Protein AF-A0A969FPC2-F1 (afdb_monomer_lite)

Secondary structure (DSSP, 8-state):
----HHHHHHHHHHHHHHHHHHHGGGSPPPTT-TT-SS-TTHHHHHHHHHHHHHHHHHHHS--TT-----HHHHHTS-HHHHHHHHHHHHHHHHHHHHH-HHHHHHHHHHHHHHHHT---

pLDDT: mean 83.84, std 14.2, range [41.03, 96.25]

Foldseek 3Di:
DDDFPLLVVLVVLLVVLVVQLVVLVVPDWDPPCPPPPDDPSPVSNVSSVVSNVVSVCSNPDDDDPGDHPDVVVVVPDPVVLVVVLVVLVVVLVVCCVPVHDPVSVVVSVVVNCVSVVPPD

Radius of gyration: 19.24 Å; chains: 1; bounding box: 3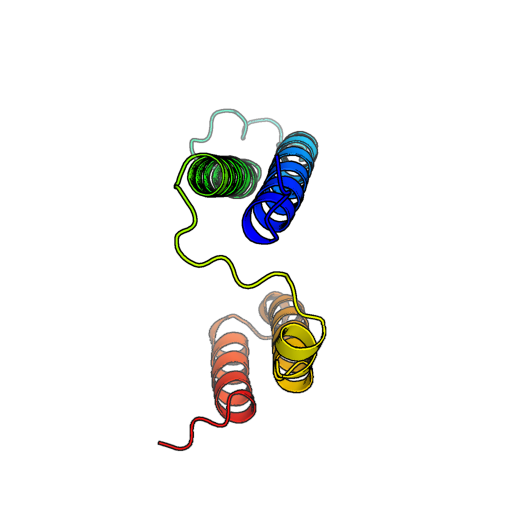6×42×46 Å

Sequence (120 aa):
MTMNSDRVSALIFLAFSIAYGVMAQDINLYFGWEEEAFTARTFPTALAWAGAGVSLLLLVVPSEGSRALSLSAIRRYDWWRFLLLCGLMLVYGLTIQTVGFFLSTSLFLLIGYLILGERR

Structure (mmCIF, N/CA/C/O backbone):
data_AF-A0A969FPC2-F1
#
_entry.id   AF-A0A969FPC2-F1
#
loop_
_atom_site.group_PDB
_atom_site.id
_atom_site.type_symbol
_atom_site.label_atom_id
_atom_site.label_alt_id
_atom_site.label_comp_id
_atom_site.label_asym_id
_atom_site.label_entity_id
_atom_site.label_seq_id
_atom_site.pdbx_PDB_ins_code
_atom_site.Cartn_x
_atom_site.Cartn_y
_atom_site.Cartn_z
_atom_site.occupancy
_atom_site.B_iso_or_equiv
_atom_site.auth_seq_id
_atom_site.auth_comp_id
_atom_site.auth_asym_id
_atom_site.auth_atom_id
_atom_site.pdbx_PDB_model_num
ATOM 1 N N . MET A 1 1 ? 10.118 11.716 -26.723 1.00 41.97 1 MET A N 1
ATOM 2 C CA . MET A 1 1 ? 10.000 11.266 -25.320 1.00 41.97 1 MET A CA 1
ATOM 3 C C . MET A 1 1 ? 9.355 9.890 -25.323 1.00 41.97 1 MET A C 1
ATOM 5 O O . MET A 1 1 ? 8.149 9.797 -25.495 1.00 41.97 1 MET A O 1
ATOM 9 N N . THR A 1 2 ? 10.142 8.817 -25.262 1.00 41.03 2 THR A N 1
ATOM 10 C CA . THR A 1 2 ? 9.598 7.453 -25.244 1.00 41.03 2 THR A CA 1
ATOM 11 C C . THR A 1 2 ? 9.074 7.161 -23.837 1.00 41.03 2 THR A C 1
ATOM 13 O O . THR A 1 2 ? 9.825 7.191 -22.864 1.00 41.03 2 THR A O 1
ATOM 16 N N . MET A 1 3 ? 7.762 6.957 -23.699 1.00 53.62 3 MET A N 1
ATOM 17 C CA . MET A 1 3 ? 7.166 6.521 -22.436 1.00 53.62 3 MET A CA 1
ATOM 18 C C . MET A 1 3 ? 7.708 5.137 -22.095 1.00 53.62 3 MET A C 1
ATOM 20 O O . MET A 1 3 ? 7.348 4.137 -22.710 1.00 53.62 3 MET A O 1
ATOM 24 N N . ASN A 1 4 ? 8.604 5.103 -21.117 1.00 69.50 4 ASN A N 1
ATOM 25 C CA . ASN A 1 4 ? 9.064 3.871 -20.518 1.00 69.50 4 ASN A CA 1
ATOM 26 C C . ASN A 1 4 ? 7.964 3.302 -19.601 1.00 69.50 4 ASN A C 1
ATOM 28 O O . ASN A 1 4 ? 7.258 4.037 -18.914 1.00 69.50 4 ASN A O 1
ATOM 32 N N . SER A 1 5 ? 7.844 1.985 -19.579 1.00 71.81 5 SER A N 1
ATOM 33 C CA . SER A 1 5 ? 6.940 1.209 -18.737 1.00 71.81 5 SER A CA 1
ATOM 34 C C . SER A 1 5 ? 7.049 1.513 -17.248 1.00 71.81 5 SER A C 1
ATOM 36 O O . SER A 1 5 ? 6.022 1.569 -16.578 1.00 71.81 5 SER A O 1
ATOM 38 N N . ASP A 1 6 ? 8.250 1.824 -16.762 1.00 76.31 6 ASP A N 1
ATOM 39 C CA . ASP A 1 6 ? 8.456 2.222 -15.364 1.00 76.31 6 ASP A CA 1
ATOM 40 C C . ASP A 1 6 ? 7.785 3.565 -15.044 1.00 76.31 6 ASP A C 1
ATOM 42 O O . ASP A 1 6 ? 7.273 3.778 -13.951 1.00 76.31 6 ASP A O 1
ATOM 46 N N . ARG A 1 7 ? 7.724 4.479 -16.022 1.00 83.44 7 ARG A N 1
ATOM 47 C CA . 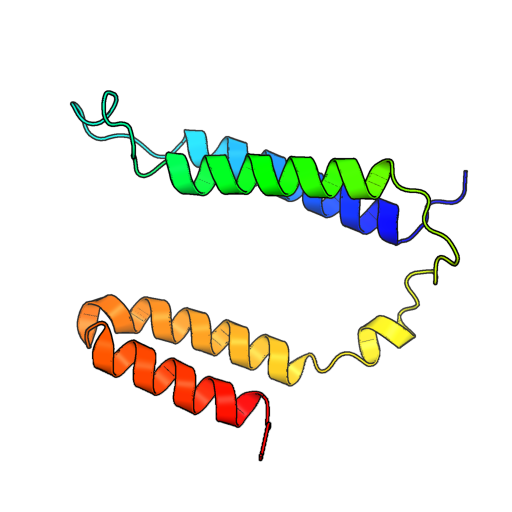ARG A 1 7 ? 7.028 5.762 -15.852 1.00 83.44 7 ARG A CA 1
ATOM 48 C C . ARG A 1 7 ? 5.516 5.571 -15.867 1.00 83.44 7 ARG A C 1
ATOM 50 O O . ARG A 1 7 ? 4.808 6.266 -15.148 1.00 83.44 7 ARG A O 1
ATOM 57 N N . VAL A 1 8 ? 5.020 4.625 -16.667 1.00 86.19 8 VAL A N 1
ATOM 58 C CA . VAL A 1 8 ? 3.590 4.289 -16.715 1.00 86.19 8 VAL A CA 1
ATOM 59 C C . VAL A 1 8 ? 3.141 3.662 -15.397 1.00 86.19 8 VAL A C 1
ATOM 61 O O . VAL A 1 8 ? 2.139 4.099 -14.838 1.00 86.19 8 VAL A O 1
ATOM 64 N N . SER A 1 9 ? 3.887 2.689 -14.863 1.00 84.06 9 SER A N 1
ATOM 65 C CA . SER A 1 9 ? 3.568 2.087 -13.564 1.00 84.06 9 SER A CA 1
ATOM 66 C C . SER A 1 9 ? 3.656 3.111 -12.432 1.00 84.06 9 SER A C 1
ATOM 68 O O . SER A 1 9 ? 2.763 3.145 -11.589 1.00 84.06 9 SER A O 1
ATOM 70 N N . ALA A 1 10 ? 4.652 4.003 -12.456 1.00 90.25 10 ALA A N 1
ATOM 71 C CA . ALA A 1 10 ? 4.761 5.091 -11.492 1.00 90.25 10 ALA A CA 1
ATOM 72 C C . ALA A 1 10 ? 3.569 6.062 -11.557 1.00 90.25 10 ALA A C 1
ATOM 74 O O . ALA A 1 10 ? 3.028 6.415 -10.515 1.00 90.25 10 ALA A O 1
ATOM 75 N N . LEU A 1 11 ? 3.100 6.446 -12.751 1.00 91.81 11 LEU A N 1
ATOM 76 C CA . LEU A 1 11 ? 1.912 7.301 -12.901 1.00 91.81 11 LEU A CA 1
ATOM 77 C C . LEU A 1 11 ? 0.630 6.621 -12.409 1.00 91.81 11 LEU A C 1
ATOM 79 O O . LEU A 1 11 ? -0.173 7.256 -11.730 1.00 91.81 11 LEU A O 1
ATOM 83 N N . ILE A 1 12 ? 0.442 5.336 -12.725 1.00 92.50 12 ILE A N 1
ATOM 84 C CA . ILE A 1 12 ? -0.710 4.562 -12.242 1.00 92.50 12 ILE A CA 1
ATOM 85 C C . ILE A 1 12 ? -0.676 4.474 -10.714 1.00 92.50 12 ILE A C 1
ATOM 87 O O . ILE A 1 12 ? -1.692 4.699 -10.059 1.00 92.50 12 ILE A O 1
ATOM 91 N N . PHE A 1 13 ? 0.493 4.185 -10.142 1.00 93.06 13 PHE A N 1
ATOM 92 C CA . PHE A 1 13 ? 0.660 4.090 -8.697 1.00 93.06 13 PHE A CA 1
ATOM 93 C C . PHE A 1 13 ? 0.465 5.446 -8.006 1.00 93.06 13 PHE A C 1
ATOM 95 O O . PHE A 1 13 ? -0.190 5.507 -6.970 1.00 93.06 13 PHE A O 1
ATOM 102 N N . LEU A 1 14 ? 0.935 6.543 -8.610 1.00 95.31 14 LEU A N 1
ATOM 103 C CA . LEU A 1 14 ? 0.680 7.905 -8.135 1.00 95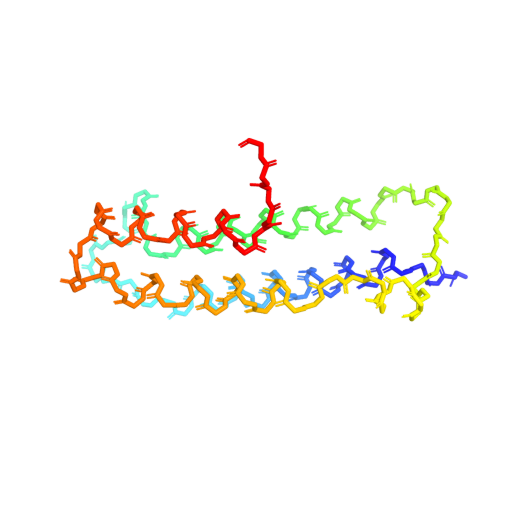.31 14 LEU A CA 1
ATOM 104 C C . LEU A 1 14 ? -0.821 8.218 -8.125 1.00 95.31 14 LEU A C 1
ATOM 106 O O . LEU A 1 14 ? -1.340 8.690 -7.117 1.00 95.31 14 LEU A O 1
ATOM 110 N N . ALA A 1 15 ? -1.527 7.924 -9.222 1.00 95.81 15 ALA A N 1
ATOM 111 C CA . ALA A 1 15 ? -2.969 8.132 -9.321 1.00 95.81 15 ALA A CA 1
ATOM 112 C C . ALA A 1 15 ? -3.733 7.315 -8.268 1.00 95.81 15 ALA A C 1
ATOM 114 O O . ALA A 1 15 ? -4.621 7.848 -7.604 1.00 95.81 15 ALA A O 1
ATOM 115 N N . PHE A 1 16 ? -3.342 6.053 -8.062 1.00 95.69 16 PHE A N 1
ATOM 116 C CA . PHE A 1 16 ? -3.881 5.208 -6.998 1.00 95.69 16 PHE A CA 1
ATOM 117 C C . PHE A 1 16 ? -3.634 5.814 -5.612 1.00 95.69 16 PHE A C 1
ATOM 119 O O . PHE A 1 16 ? -4.556 5.894 -4.807 1.00 95.69 16 PHE A O 1
ATOM 126 N N . SER A 1 17 ? -2.418 6.296 -5.346 1.00 95.88 17 SER A N 1
ATOM 127 C CA . SER A 1 17 ? -2.050 6.895 -4.061 1.00 95.88 17 SER A CA 1
ATOM 128 C C . SER A 1 17 ? -2.838 8.171 -3.765 1.00 95.88 17 SER A C 1
ATOM 130 O O . SER A 1 17 ? -3.294 8.369 -2.640 1.00 95.88 17 SER A O 1
ATOM 132 N N . ILE A 1 18 ? -3.049 9.018 -4.779 1.00 95.94 18 ILE A N 1
ATOM 133 C CA . ILE A 1 18 ? -3.875 10.227 -4.665 1.00 95.94 18 ILE A CA 1
ATOM 134 C C . ILE A 1 18 ? -5.330 9.846 -4.395 1.00 95.94 18 ILE A C 1
ATOM 136 O O . ILE A 1 18 ? -5.918 10.352 -3.443 1.00 95.94 18 ILE A O 1
ATOM 140 N N . ALA A 1 19 ? -5.903 8.936 -5.191 1.00 95.50 19 ALA A N 1
ATOM 141 C CA . ALA A 1 19 ? -7.279 8.482 -5.005 1.00 95.50 19 ALA A CA 1
ATOM 142 C C . ALA A 1 19 ? -7.484 7.896 -3.600 1.00 95.50 19 ALA A C 1
ATOM 144 O O . ALA A 1 19 ? -8.416 8.281 -2.900 1.00 95.50 19 ALA A O 1
ATOM 145 N N . TYR A 1 20 ? -6.566 7.038 -3.153 1.00 93.75 20 TYR A N 1
ATOM 146 C CA . TYR A 1 20 ? -6.594 6.453 -1.817 1.00 93.75 20 TYR A CA 1
ATOM 147 C C . TYR A 1 20 ? -6.484 7.515 -0.714 1.00 93.75 20 TYR A C 1
ATOM 149 O O . TYR A 1 20 ? -7.245 7.481 0.249 1.00 93.75 20 TYR A O 1
ATOM 157 N N . GLY A 1 21 ? -5.591 8.498 -0.869 1.00 93.44 21 GLY A N 1
ATOM 158 C CA . GLY A 1 21 ? -5.442 9.609 0.072 1.00 93.44 21 GLY A CA 1
ATOM 159 C C . GLY A 1 21 ? -6.687 10.491 0.177 1.00 93.44 21 GLY A C 1
ATOM 160 O O . GLY A 1 21 ? -7.038 10.905 1.280 1.00 93.44 21 GLY A O 1
ATOM 161 N N . VAL A 1 22 ? -7.379 10.732 -0.943 1.00 94.06 22 VAL A N 1
ATOM 162 C CA . VAL A 1 22 ? -8.665 11.448 -0.972 1.00 94.06 22 VAL A CA 1
ATOM 163 C C . VAL A 1 22 ? -9.744 10.635 -0.259 1.00 94.06 22 VAL A C 1
ATOM 165 O O . VAL A 1 22 ? -10.388 11.160 0.641 1.00 94.06 22 VAL A O 1
ATOM 168 N N . MET A 1 23 ? -9.883 9.343 -0.573 1.00 93.00 23 MET A N 1
ATOM 169 C CA . MET A 1 23 ? -10.864 8.469 0.090 1.00 93.00 23 MET A CA 1
ATOM 170 C C . MET A 1 23 ? -10.591 8.301 1.589 1.00 93.00 23 MET A C 1
ATOM 172 O O . MET A 1 23 ? -11.517 8.155 2.380 1.00 93.00 23 MET A O 1
ATOM 176 N N . ALA A 1 24 ? -9.328 8.374 2.013 1.00 90.75 24 ALA A N 1
ATOM 177 C CA . ALA A 1 24 ? -8.977 8.388 3.428 1.00 90.75 24 ALA A CA 1
ATOM 178 C C . ALA A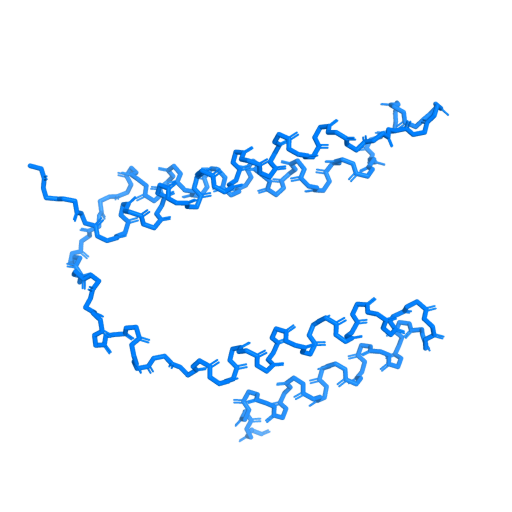 1 24 ? -9.530 9.617 4.170 1.00 90.75 24 ALA A C 1
ATOM 180 O O . ALA A 1 24 ? -9.656 9.576 5.392 1.00 90.75 24 ALA A O 1
ATOM 181 N N . GLN A 1 25 ? -9.858 10.711 3.474 1.00 87.31 25 GLN A N 1
ATOM 182 C CA . GLN A 1 25 ? -10.453 11.889 4.108 1.00 87.31 25 GLN A CA 1
ATOM 183 C C . GLN A 1 25 ? -11.944 11.701 4.423 1.00 87.31 25 GLN A C 1
ATOM 185 O O . GLN A 1 25 ? -12.425 12.333 5.358 1.00 87.31 25 GLN A O 1
ATOM 190 N N . ASP A 1 26 ? -12.635 10.798 3.720 1.00 88.56 26 ASP A N 1
ATOM 191 C CA . ASP A 1 26 ? -14.063 10.502 3.925 1.00 88.56 26 ASP A CA 1
ATOM 192 C C . ASP A 1 26 ? -14.336 9.631 5.165 1.00 88.56 26 ASP A C 1
ATOM 194 O O . ASP A 1 26 ? -15.489 9.395 5.534 1.00 88.56 26 ASP A O 1
ATOM 198 N N . ILE A 1 27 ? -13.293 9.123 5.828 1.00 85.00 27 ILE A N 1
ATOM 199 C CA . ILE A 1 27 ? -13.453 8.322 7.043 1.00 85.00 27 ILE A CA 1
ATOM 200 C C . ILE A 1 27 ? -13.932 9.245 8.168 1.00 85.00 27 ILE A C 1
ATOM 202 O O . ILE A 1 27 ? -13.155 10.026 8.719 1.00 85.00 27 ILE A O 1
ATOM 206 N N . ASN A 1 28 ? -15.212 9.131 8.525 1.00 80.12 28 ASN A N 1
ATOM 207 C CA . ASN A 1 28 ? -15.792 9.892 9.626 1.00 80.12 28 ASN A CA 1
ATOM 208 C C . ASN A 1 28 ? -15.072 9.567 10.935 1.00 80.12 28 ASN A C 1
ATOM 210 O O . ASN A 1 28 ? -15.020 8.415 11.374 1.00 80.12 28 ASN A O 1
ATOM 214 N N . LEU A 1 29 ? -14.525 10.607 11.551 1.00 80.31 29 LEU A N 1
ATOM 215 C CA . LEU A 1 29 ? -13.951 10.519 12.880 1.00 80.31 29 LEU A CA 1
ATOM 216 C C . LEU A 1 29 ? -15.078 10.587 13.904 1.00 80.31 29 LEU A C 1
ATOM 218 O O . LEU A 1 29 ? -16.066 11.298 13.723 1.00 80.31 29 LEU A O 1
ATOM 222 N N . TYR A 1 30 ? -14.944 9.815 14.976 1.00 76.81 30 TYR A N 1
ATOM 223 C CA . TYR A 1 30 ? -15.903 9.886 16.065 1.00 76.81 30 TYR A CA 1
ATOM 224 C C . TYR A 1 30 ? -15.678 11.188 16.843 1.00 76.81 30 TYR A C 1
ATOM 226 O O . TYR A 1 30 ? -14.534 11.595 17.057 1.00 76.81 30 TYR A O 1
ATOM 234 N N . PHE A 1 31 ? -16.759 11.843 17.266 1.00 69.56 31 PHE A N 1
ATOM 235 C CA . PHE A 1 31 ? -16.682 13.105 18.005 1.00 69.56 31 PHE A CA 1
ATOM 236 C C . PHE A 1 31 ? -15.780 12.941 19.245 1.00 69.56 31 PHE A C 1
ATOM 238 O O . PHE A 1 31 ? -16.021 12.057 20.069 1.00 69.56 31 PHE A O 1
ATOM 245 N N . GLY A 1 32 ? -14.719 13.752 19.345 1.00 70.38 32 GLY A N 1
ATOM 246 C CA . GLY A 1 32 ? -13.706 13.685 20.412 1.00 70.38 32 GLY A CA 1
ATOM 247 C C . GLY A 1 32 ? -12.409 12.932 20.074 1.00 70.38 32 GLY A C 1
ATOM 248 O O . GLY A 1 32 ? -11.457 13.035 20.836 1.00 70.38 32 GLY A O 1
ATOM 249 N N . TRP A 1 33 ? -12.332 12.234 18.933 1.00 66.19 33 TRP A N 1
ATOM 250 C CA . TRP A 1 33 ? -11.122 11.524 18.470 1.00 66.19 33 TRP A CA 1
ATOM 251 C C . TRP A 1 33 ? -10.294 12.328 17.449 1.00 66.19 33 TRP A C 1
ATOM 253 O O . TRP A 1 33 ? -9.284 11.846 16.941 1.00 66.19 33 TRP A O 1
ATOM 263 N N . GLU A 1 34 ? -10.722 13.551 17.123 1.00 70.81 34 GLU A N 1
ATOM 264 C CA . GLU A 1 34 ? -10.038 14.448 16.174 1.00 70.81 34 GLU A CA 1
ATOM 265 C C . GLU A 1 34 ? -8.701 14.980 16.716 1.00 70.81 34 GLU A C 1
ATOM 267 O O . GLU A 1 34 ? -7.801 15.294 15.942 1.00 70.81 34 GLU A O 1
ATOM 272 N N . GLU A 1 35 ? -8.568 15.035 18.042 1.00 69.81 35 GLU A N 1
ATOM 273 C CA . GLU A 1 35 ? -7.389 15.527 18.767 1.00 69.81 35 GLU A CA 1
ATOM 274 C C . GLU A 1 35 ? -6.366 14.407 19.055 1.00 69.81 35 GLU A C 1
ATOM 276 O O . GLU A 1 35 ? -5.292 14.659 19.603 1.00 69.81 35 GLU A O 1
ATOM 281 N N . GLU A 1 36 ? -6.674 13.149 18.713 1.00 80.38 36 GLU A N 1
ATOM 282 C CA . GLU A 1 36 ? -5.752 12.039 18.947 1.00 80.38 36 GLU A CA 1
ATOM 283 C C . GLU A 1 36 ? -4.636 11.988 17.900 1.00 80.38 36 GLU A C 1
ATOM 285 O O . GLU A 1 36 ? -4.869 12.078 16.695 1.00 80.38 36 GLU A O 1
ATOM 290 N N . ALA A 1 37 ? -3.403 11.737 18.354 1.00 77.12 37 ALA A N 1
ATOM 291 C CA . ALA A 1 37 ? -2.241 11.598 17.472 1.00 77.12 37 ALA A CA 1
ATOM 292 C C . ALA A 1 37 ? -2.366 10.425 16.475 1.00 77.12 37 ALA A C 1
ATOM 294 O O . ALA A 1 37 ? -1.723 10.432 15.424 1.00 77.12 37 ALA A O 1
ATOM 295 N N . PHE A 1 38 ? -3.185 9.416 16.796 1.00 81.19 38 PHE A N 1
ATOM 296 C CA . PHE A 1 38 ? -3.477 8.274 15.934 1.00 81.19 38 PHE A CA 1
ATOM 297 C C . PHE A 1 38 ? -4.981 8.078 15.784 1.00 81.19 38 PHE A C 1
ATOM 299 O O . PHE A 1 38 ? -5.650 7.596 16.686 1.00 81.19 38 PHE A O 1
ATOM 306 N N . THR A 1 39 ? -5.493 8.372 14.595 1.00 86.12 39 THR A N 1
ATOM 307 C CA . THR A 1 39 ? -6.896 8.145 14.239 1.00 86.12 39 THR A CA 1
ATOM 308 C C . THR A 1 39 ? -7.019 7.105 13.130 1.00 86.12 39 THR A C 1
ATOM 310 O O . THR A 1 39 ? -6.049 6.784 12.446 1.00 86.12 39 THR A O 1
ATOM 313 N N . ALA A 1 40 ? -8.235 6.628 12.853 1.00 85.25 40 ALA A N 1
ATOM 314 C CA . ALA A 1 40 ? -8.501 5.700 11.745 1.00 85.25 40 ALA A CA 1
ATOM 315 C C . ALA A 1 40 ? -7.998 6.204 10.369 1.00 85.25 40 ALA A C 1
ATOM 317 O O . ALA A 1 40 ? -7.754 5.408 9.465 1.00 85.25 40 ALA A O 1
ATOM 318 N N . ARG A 1 41 ? -7.804 7.523 10.220 1.00 88.69 41 ARG A N 1
ATOM 319 C CA . ARG A 1 41 ? -7.294 8.188 9.010 1.00 88.69 41 ARG A CA 1
ATOM 320 C C . ARG A 1 41 ? -5.775 8.218 8.888 1.00 88.69 41 ARG A C 1
ATOM 322 O O . ARG A 1 41 ? -5.277 8.349 7.769 1.00 88.69 41 ARG A O 1
ATOM 329 N N . THR A 1 42 ? -5.026 8.123 9.988 1.00 90.06 42 THR A N 1
ATOM 330 C CA . THR A 1 42 ? -3.578 8.396 9.970 1.00 90.06 42 THR A CA 1
ATOM 331 C C . THR A 1 42 ? -2.816 7.336 9.189 1.00 90.06 42 THR A C 1
ATOM 333 O O . THR A 1 42 ? -2.009 7.684 8.331 1.00 90.06 42 THR A O 1
ATOM 336 N N . PHE A 1 43 ? -3.130 6.055 9.394 1.00 90.06 43 PHE A N 1
ATOM 337 C CA . PHE A 1 43 ? -2.533 4.951 8.638 1.00 90.06 43 PHE A CA 1
ATOM 338 C C . PHE A 1 43 ? -2.811 5.042 7.127 1.00 90.06 43 PHE A C 1
ATOM 340 O O . PHE A 1 43 ? -1.847 5.045 6.355 1.00 90.06 43 PHE A O 1
ATOM 347 N N . PRO A 1 44 ? -4.075 5.168 6.669 1.00 91.56 44 PRO A N 1
ATOM 348 C CA . PRO A 1 44 ? -4.371 5.365 5.252 1.00 91.56 44 PRO A CA 1
ATOM 349 C C . PRO A 1 44 ? -3.672 6.589 4.649 1.00 91.56 44 PRO A C 1
ATOM 351 O O . PRO A 1 44 ? -3.092 6.502 3.568 1.00 91.56 44 PRO A O 1
ATOM 354 N N . THR A 1 45 ? -3.665 7.713 5.369 1.00 92.31 45 THR A N 1
ATOM 355 C CA . THR A 1 45 ? -3.040 8.958 4.902 1.00 92.31 45 THR A CA 1
ATOM 356 C C . THR A 1 45 ? -1.517 8.820 4.809 1.00 92.31 45 THR A C 1
ATOM 358 O O . THR A 1 45 ? -0.920 9.251 3.824 1.00 92.31 45 THR A O 1
ATOM 361 N N . ALA A 1 46 ? -0.873 8.166 5.780 1.00 94.06 46 ALA A N 1
ATOM 362 C CA . ALA A 1 46 ? 0.564 7.896 5.751 1.00 94.06 46 ALA A CA 1
ATOM 363 C C . ALA A 1 46 ? 0.955 6.999 4.566 1.00 94.06 46 ALA A C 1
ATOM 365 O O . ALA A 1 46 ? 1.929 7.286 3.870 1.00 94.06 46 ALA A O 1
ATOM 366 N N . LEU A 1 47 ? 0.164 5.954 4.292 1.00 93.81 47 LEU A N 1
ATOM 367 C CA . LEU A 1 47 ? 0.340 5.091 3.120 1.00 93.81 47 LEU A CA 1
ATOM 368 C C . LEU A 1 47 ? 0.192 5.872 1.809 1.00 93.81 47 LEU A C 1
ATOM 370 O O . LEU A 1 47 ? 1.012 5.696 0.910 1.00 93.81 47 LEU A O 1
ATOM 374 N N . ALA A 1 48 ? -0.800 6.761 1.711 1.00 96.00 48 ALA A N 1
ATOM 375 C CA . ALA A 1 48 ? -0.997 7.610 0.538 1.00 96.00 48 ALA A CA 1
ATOM 376 C C . ALA A 1 48 ? 0.195 8.554 0.290 1.00 96.00 48 ALA A C 1
ATOM 378 O O . ALA A 1 48 ? 0.629 8.720 -0.851 1.00 96.00 48 ALA A O 1
ATOM 379 N N . TRP A 1 49 ? 0.770 9.142 1.342 1.00 96.06 49 TRP A N 1
ATOM 380 C CA . TRP A 1 49 ? 1.967 9.979 1.215 1.00 96.06 49 TRP A CA 1
ATOM 381 C C . TRP A 1 49 ? 3.211 9.176 0.846 1.00 96.06 49 TRP A C 1
ATOM 383 O O . TRP A 1 49 ? 3.944 9.572 -0.060 1.00 96.06 49 TRP A O 1
ATOM 393 N N . ALA A 1 50 ? 3.441 8.036 1.501 1.00 96.25 50 ALA A N 1
ATOM 394 C CA . ALA A 1 50 ? 4.571 7.165 1.195 1.00 96.25 50 ALA A CA 1
ATOM 395 C C . ALA A 1 50 ? 4.499 6.645 -0.251 1.00 96.25 50 ALA A C 1
ATOM 397 O O . ALA A 1 50 ? 5.486 6.721 -0.983 1.00 96.25 50 ALA A O 1
ATOM 398 N N . GLY A 1 51 ? 3.322 6.189 -0.690 1.00 94.56 51 GLY A N 1
ATOM 399 C CA . GLY A 1 51 ? 3.087 5.730 -2.058 1.00 94.56 51 GLY A CA 1
ATOM 400 C C . GLY A 1 51 ? 3.308 6.835 -3.092 1.00 94.56 51 GLY A C 1
ATOM 401 O O . GLY A 1 51 ? 4.015 6.624 -4.080 1.00 94.56 51 GLY A O 1
ATOM 402 N N . ALA A 1 52 ? 2.795 8.041 -2.827 1.00 96.00 52 ALA A N 1
ATOM 403 C CA . ALA A 1 52 ? 3.007 9.200 -3.686 1.00 96.00 52 ALA A CA 1
ATOM 404 C C . ALA A 1 52 ? 4.499 9.564 -3.761 1.00 96.00 52 ALA A C 1
ATOM 406 O O . ALA A 1 52 ? 5.033 9.721 -4.858 1.00 96.00 52 ALA A O 1
ATOM 407 N N . GLY A 1 53 ? 5.200 9.603 -2.625 1.00 95.38 53 GLY A N 1
ATOM 408 C CA . GLY A 1 53 ? 6.640 9.859 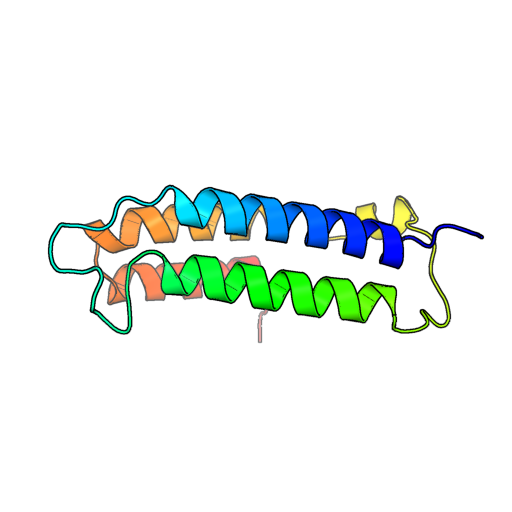-2.568 1.00 95.38 53 GLY A CA 1
ATOM 409 C C . GLY A 1 53 ? 7.455 8.847 -3.377 1.00 95.38 53 GLY A C 1
ATOM 410 O O . GLY A 1 53 ? 8.269 9.240 -4.212 1.00 95.38 53 GLY A O 1
ATOM 411 N N . VAL A 1 54 ? 7.189 7.548 -3.206 1.00 93.19 54 VAL A N 1
ATOM 412 C CA . VAL A 1 54 ? 7.847 6.480 -3.980 1.00 93.19 54 VAL A CA 1
ATOM 413 C C . VAL A 1 54 ? 7.557 6.619 -5.476 1.00 93.19 54 VAL A C 1
ATOM 415 O O . VAL A 1 54 ? 8.473 6.514 -6.289 1.00 93.19 54 VAL A O 1
ATOM 418 N N . SER A 1 55 ? 6.312 6.904 -5.862 1.00 92.81 55 SER A N 1
ATOM 419 C CA . SER A 1 55 ? 5.953 7.083 -7.273 1.00 92.81 55 SER A CA 1
ATOM 420 C C . SER A 1 55 ? 6.649 8.290 -7.917 1.00 92.81 55 SER A C 1
ATOM 422 O O . SER A 1 55 ? 7.121 8.196 -9.048 1.00 92.81 55 SER A O 1
ATOM 424 N N . LEU A 1 56 ? 6.789 9.400 -7.184 1.00 93.25 56 LEU A N 1
ATOM 425 C CA . LEU A 1 56 ? 7.520 10.580 -7.643 1.00 93.25 56 LEU A CA 1
ATOM 426 C C . LEU A 1 56 ? 9.011 10.279 -7.796 1.00 93.25 56 LEU A C 1
ATOM 428 O O . LEU A 1 56 ? 9.602 10.653 -8.808 1.00 93.25 56 LEU A O 1
ATOM 432 N N . LEU A 1 57 ? 9.607 9.551 -6.847 1.00 91.00 57 LEU A N 1
ATOM 433 C CA . LEU A 1 57 ? 10.990 9.088 -6.970 1.00 91.00 57 LEU A CA 1
ATOM 434 C C . LEU A 1 57 ? 11.177 8.233 -8.229 1.00 91.00 57 LEU A C 1
ATOM 436 O O . LEU A 1 57 ? 12.099 8.492 -8.996 1.00 91.00 57 LEU A O 1
ATOM 440 N N . LEU A 1 58 ? 10.274 7.287 -8.505 1.00 87.81 58 LEU A N 1
ATOM 441 C CA . LEU A 1 58 ? 10.321 6.460 -9.719 1.00 87.81 58 LEU A CA 1
ATOM 442 C C . LEU A 1 58 ? 10.198 7.273 -11.022 1.00 87.81 58 LEU A C 1
ATOM 444 O O . LEU A 1 58 ? 10.720 6.855 -12.054 1.00 87.81 58 LEU A O 1
ATOM 448 N N . LEU A 1 59 ? 9.531 8.432 -11.000 1.00 87.50 59 LEU A N 1
ATOM 449 C CA . LEU A 1 59 ? 9.427 9.320 -12.166 1.00 87.50 59 LEU A CA 1
ATOM 450 C C . LEU A 1 59 ? 10.694 10.150 -12.414 1.00 87.50 59 LEU A C 1
ATOM 452 O O . LEU A 1 59 ? 10.996 10.472 -13.571 1.00 87.50 59 LEU A O 1
ATOM 456 N N . VAL A 1 60 ? 11.398 10.518 -11.340 1.00 87.19 60 VAL A N 1
ATOM 457 C CA . VAL A 1 60 ? 12.605 11.359 -11.377 1.00 87.19 60 VAL A CA 1
ATOM 458 C C . VAL A 1 60 ? 13.863 10.525 -11.614 1.00 87.19 60 VAL A C 1
ATOM 460 O O . VAL A 1 60 ? 14.744 10.959 -12.356 1.00 87.19 60 VAL A O 1
ATOM 463 N N . VAL A 1 61 ? 13.951 9.331 -11.022 1.00 84.81 61 VAL A N 1
ATOM 464 C CA . VAL A 1 61 ? 15.111 8.445 -11.165 1.00 84.81 61 VAL A CA 1
ATOM 465 C C . VAL A 1 61 ? 15.248 7.997 -12.630 1.00 84.81 61 VAL A C 1
ATOM 467 O O . VAL A 1 61 ? 14.286 7.493 -13.219 1.00 84.81 61 VAL A O 1
ATOM 470 N N . PRO A 1 62 ? 16.428 8.173 -13.256 1.00 67.88 62 PRO A N 1
ATOM 471 C CA . PRO A 1 62 ? 16.668 7.667 -14.596 1.00 67.88 62 PRO A CA 1
ATOM 472 C C . PRO A 1 62 ? 16.596 6.137 -14.594 1.00 67.88 62 PRO A C 1
ATOM 474 O O . PRO A 1 62 ? 17.335 5.468 -13.878 1.00 67.88 62 PRO A O 1
ATOM 477 N N . SER A 1 63 ? 15.694 5.579 -15.403 1.00 65.62 63 SER A N 1
ATOM 478 C CA . SER A 1 63 ? 15.634 4.134 -15.633 1.00 65.62 63 SER A CA 1
ATOM 479 C C . SER A 1 63 ? 16.723 3.757 -16.638 1.00 65.62 63 SER A C 1
ATOM 481 O O . SER A 1 63 ? 16.590 4.001 -17.841 1.00 65.62 63 SER A O 1
ATOM 483 N N . GLU A 1 64 ? 17.833 3.218 -16.137 1.00 54.28 64 GLU A N 1
ATOM 484 C CA . GLU A 1 64 ? 18.877 2.638 -16.976 1.00 54.28 64 GLU A CA 1
ATOM 485 C C . GLU A 1 64 ? 18.450 1.238 -17.431 1.00 54.28 64 GLU A C 1
ATOM 487 O O . GLU A 1 64 ? 18.210 0.344 -16.624 1.00 54.28 64 GLU A O 1
ATOM 492 N N . GLY A 1 65 ? 18.338 1.038 -18.746 1.00 56.88 65 GLY A N 1
ATOM 493 C CA . GLY A 1 65 ? 18.040 -0.279 -19.314 1.00 56.88 65 GLY A CA 1
ATOM 494 C C . GLY A 1 65 ? 16.569 -0.672 -19.221 1.00 56.88 65 GLY A C 1
ATOM 495 O O . GLY A 1 65 ? 16.234 -1.794 -18.835 1.00 56.88 65 GLY A O 1
ATOM 496 N N . SER A 1 66 ? 15.672 0.237 -19.601 1.00 49.50 66 SER A N 1
ATOM 497 C CA . SER A 1 66 ? 14.257 -0.046 -19.480 1.00 49.50 66 SER A CA 1
ATOM 498 C C . SER A 1 66 ? 13.790 -1.137 -20.440 1.00 49.50 66 SER A C 1
ATOM 500 O O . SER A 1 66 ? 13.615 -0.918 -21.643 1.00 49.50 66 SER A O 1
ATOM 502 N N . ARG A 1 67 ? 13.554 -2.335 -19.902 1.00 53.53 67 ARG A N 1
ATOM 503 C CA . ARG A 1 67 ? 12.742 -3.339 -20.583 1.00 53.53 67 ARG A CA 1
ATOM 504 C C . ARG A 1 67 ? 11.365 -2.722 -20.761 1.00 53.53 67 ARG A C 1
ATOM 506 O O . ARG A 1 67 ? 10.642 -2.540 -19.788 1.00 53.53 67 ARG A O 1
ATOM 513 N N . ALA A 1 68 ? 11.004 -2.414 -22.005 1.00 53.16 68 ALA A N 1
ATOM 514 C CA . ALA A 1 68 ? 9.608 -2.196 -22.353 1.00 53.16 68 ALA A CA 1
ATOM 515 C C . ALA A 1 68 ? 8.766 -3.305 -21.699 1.00 53.16 68 ALA A C 1
ATOM 517 O O . ALA A 1 68 ? 9.233 -4.449 -21.657 1.00 53.16 68 ALA A O 1
ATOM 518 N N . LEU A 1 69 ? 7.576 -2.967 -21.184 1.00 53.28 69 LEU A N 1
ATOM 519 C CA . LEU A 1 69 ? 6.540 -3.872 -20.674 1.00 53.28 69 LEU A CA 1
ATOM 520 C C . LEU A 1 69 ? 6.268 -4.896 -21.766 1.00 53.28 69 LEU A C 1
ATOM 522 O O . LEU A 1 69 ? 5.380 -4.763 -22.604 1.00 53.28 69 LEU A O 1
ATOM 526 N N . SER A 1 70 ? 7.104 -5.920 -21.810 1.00 54.53 70 SER A N 1
ATOM 527 C CA . SER A 1 70 ? 6.913 -7.016 -22.712 1.00 54.53 70 SER A CA 1
ATOM 528 C C . SER A 1 70 ? 5.822 -7.827 -22.055 1.00 54.53 70 SER A C 1
ATOM 530 O O . SER A 1 70 ? 6.005 -8.345 -20.953 1.00 54.53 70 SER A O 1
ATOM 532 N N . LEU A 1 71 ? 4.689 -7.956 -22.737 1.00 57.25 71 LEU A N 1
ATOM 533 C CA . LEU A 1 71 ? 3.624 -8.888 -22.367 1.00 57.25 71 LEU A CA 1
ATOM 534 C C . LEU A 1 71 ? 4.177 -10.290 -22.039 1.00 57.25 71 LEU A C 1
ATOM 536 O O . LEU A 1 71 ? 3.609 -11.004 -21.218 1.00 57.25 71 LEU A O 1
ATOM 540 N N . SER A 1 72 ? 5.331 -10.658 -22.611 1.00 58.09 72 SER A N 1
ATOM 541 C CA . SER A 1 72 ? 6.056 -11.886 -22.279 1.00 58.09 72 SER A CA 1
ATOM 542 C C . SER A 1 72 ? 6.613 -11.928 -20.846 1.00 58.09 72 SER A C 1
ATOM 544 O O . SER A 1 72 ? 6.551 -12.978 -20.217 1.00 58.09 72 SER A O 1
ATOM 546 N N . ALA A 1 73 ? 7.105 -10.814 -20.292 1.00 62.12 73 ALA A N 1
ATOM 547 C CA . ALA A 1 73 ? 7.601 -10.739 -18.917 1.00 62.12 73 ALA A CA 1
ATOM 548 C C . ALA A 1 73 ? 6.450 -10.815 -17.904 1.00 62.12 73 ALA A C 1
ATOM 550 O O . ALA A 1 73 ? 6.544 -11.553 -16.927 1.00 62.12 73 ALA A O 1
ATOM 551 N N . ILE A 1 74 ? 5.331 -10.142 -18.195 1.00 62.72 74 ILE A N 1
ATOM 552 C CA . ILE A 1 74 ? 4.096 -10.217 -17.399 1.00 62.72 74 ILE A CA 1
ATOM 553 C C . ILE A 1 74 ? 3.569 -11.658 -17.373 1.00 62.72 74 ILE A C 1
ATOM 555 O O . ILE A 1 74 ? 3.153 -12.154 -16.331 1.00 62.72 74 ILE A O 1
ATOM 559 N N . ARG A 1 75 ? 3.628 -12.367 -18.508 1.00 63.03 75 ARG A N 1
ATOM 560 C CA . ARG A 1 75 ? 3.134 -13.748 -18.618 1.00 63.03 75 ARG A CA 1
ATOM 561 C C . ARG A 1 75 ? 4.035 -14.795 -17.956 1.00 63.03 75 ARG A C 1
ATOM 563 O O . ARG A 1 75 ? 3.573 -15.903 -17.714 1.00 63.03 75 ARG A O 1
ATOM 570 N N . ARG A 1 76 ? 5.297 -14.467 -17.659 1.00 69.38 76 ARG A N 1
ATOM 571 C CA . ARG A 1 76 ? 6.214 -15.347 -16.908 1.00 69.38 76 ARG A CA 1
ATOM 572 C C . ARG A 1 76 ? 6.043 -15.246 -15.392 1.00 69.38 76 ARG A C 1
ATOM 574 O O . ARG A 1 76 ? 6.676 -16.016 -14.678 1.00 69.38 76 ARG A O 1
ATOM 581 N N . TYR A 1 77 ? 5.231 -14.310 -14.905 1.00 73.94 77 TYR A N 1
ATOM 582 C CA . TYR A 1 77 ? 4.929 -14.195 -13.483 1.00 73.94 77 TYR A CA 1
ATOM 583 C C . TYR A 1 77 ? 3.977 -15.312 -13.035 1.00 73.94 77 TYR A C 1
ATOM 585 O O . TYR A 1 77 ? 3.072 -15.700 -13.775 1.00 73.94 77 TYR A O 1
ATOM 593 N N . ASP A 1 78 ? 4.174 -15.829 -11.822 1.00 84.06 78 ASP A N 1
ATOM 594 C CA . ASP A 1 78 ? 3.389 -16.942 -11.279 1.00 84.06 78 ASP A CA 1
ATOM 595 C C . ASP A 1 78 ? 2.063 -16.424 -10.686 1.00 84.06 78 ASP A C 1
ATOM 597 O O . ASP A 1 78 ? 1.841 -16.389 -9.473 1.00 84.06 78 ASP A O 1
ATOM 601 N N . TRP A 1 79 ? 1.185 -15.951 -11.578 1.00 86.31 79 TRP A N 1
ATOM 602 C CA . TRP A 1 79 ? -0.106 -15.331 -11.251 1.00 86.31 79 TRP A CA 1
ATOM 603 C C . TRP A 1 79 ? -0.983 -16.195 -10.353 1.00 86.31 79 TRP A C 1
ATOM 605 O O . TRP A 1 79 ? -1.755 -15.667 -9.554 1.00 86.31 79 TRP A O 1
ATOM 615 N N . TRP A 1 80 ? -0.847 -17.516 -10.466 1.00 89.69 80 TRP A N 1
ATOM 616 C CA . TRP A 1 80 ? -1.577 -18.457 -9.633 1.00 89.69 80 TRP A CA 1
ATOM 617 C C . TRP A 1 80 ? -1.222 -18.288 -8.157 1.00 89.69 80 TRP A C 1
ATOM 619 O O . TRP A 1 80 ? -2.115 -18.083 -7.338 1.00 89.69 80 TRP A O 1
ATOM 629 N N . ARG A 1 81 ? 0.075 -18.291 -7.815 1.00 90.56 81 ARG A N 1
ATOM 630 C CA . ARG A 1 81 ? 0.527 -18.105 -6.427 1.00 90.56 81 ARG A CA 1
ATOM 631 C C . ARG A 1 81 ? 0.136 -16.733 -5.901 1.00 90.56 81 ARG A C 1
ATOM 633 O O . ARG A 1 81 ? -0.336 -16.634 -4.775 1.00 90.56 81 ARG A O 1
ATOM 640 N N . PHE A 1 82 ? 0.279 -15.697 -6.727 1.00 90.75 82 PHE A N 1
ATOM 641 C CA . PHE A 1 82 ? -0.137 -14.341 -6.375 1.00 90.75 82 PHE A CA 1
ATOM 642 C C . PHE A 1 82 ? -1.623 -14.275 -5.996 1.00 90.75 82 PHE A C 1
ATOM 644 O O . PHE A 1 82 ? -1.955 -13.825 -4.903 1.00 90.75 82 PHE A O 1
ATOM 651 N N . LEU A 1 83 ? -2.512 -14.787 -6.853 1.00 93.25 83 LEU A N 1
ATOM 652 C CA . LEU A 1 83 ? -3.953 -14.799 -6.587 1.00 93.25 83 LEU A CA 1
ATOM 653 C C . LEU A 1 83 ? -4.305 -15.619 -5.344 1.00 93.25 83 LEU A C 1
ATOM 655 O O . LEU A 1 83 ? -5.160 -15.208 -4.561 1.00 93.25 83 LEU A O 1
ATOM 659 N N . LEU A 1 84 ? -3.633 -16.752 -5.139 1.00 94.00 84 LEU A N 1
ATOM 660 C CA . LEU A 1 84 ? -3.868 -17.618 -3.987 1.00 94.00 84 LEU A CA 1
ATOM 661 C C . LEU A 1 84 ? -3.458 -16.928 -2.677 1.00 94.00 84 LEU A C 1
ATOM 663 O O . LEU A 1 84 ? -4.207 -16.971 -1.705 1.00 94.00 84 LEU A O 1
ATOM 667 N N . LEU A 1 85 ? -2.326 -16.218 -2.666 1.00 94.19 85 LEU A N 1
ATOM 668 C CA . LEU A 1 85 ? -1.890 -15.413 -1.519 1.00 94.19 85 LEU A CA 1
ATOM 669 C C . LEU A 1 85 ? -2.824 -14.228 -1.251 1.00 94.19 85 LEU A C 1
ATOM 671 O O . LEU A 1 85 ? -3.150 -13.966 -0.095 1.00 94.19 85 LEU A O 1
ATOM 675 N N . CYS A 1 86 ? -3.302 -13.542 -2.295 1.00 94.69 86 CYS A N 1
ATOM 676 C CA . CYS A 1 86 ? -4.311 -12.490 -2.148 1.00 94.69 86 CYS A CA 1
ATOM 677 C C . CYS A 1 86 ? -5.605 -13.037 -1.533 1.00 94.69 86 CYS A C 1
ATOM 679 O O . CYS A 1 86 ? -6.130 -12.456 -0.584 1.00 94.69 86 CYS A O 1
ATOM 681 N N . GLY A 1 87 ? -6.096 -14.178 -2.026 1.00 95.94 87 GLY A N 1
ATOM 682 C CA . GLY A 1 87 ? -7.257 -14.857 -1.452 1.00 95.94 87 GLY A CA 1
ATOM 683 C C . GLY A 1 87 ? -7.031 -15.260 0.006 1.00 95.94 87 GLY A C 1
ATOM 684 O O . GLY A 1 87 ? -7.898 -15.039 0.849 1.00 95.94 87 GLY A O 1
ATOM 685 N N . LEU A 1 88 ? -5.842 -15.774 0.330 1.00 95.69 88 LEU A N 1
ATOM 686 C CA . LEU A 1 88 ? -5.474 -16.138 1.695 1.00 95.69 88 LEU A CA 1
ATOM 687 C C . LEU A 1 88 ? -5.465 -14.924 2.638 1.00 95.69 88 LEU A C 1
ATOM 689 O O . LEU A 1 88 ? -5.944 -15.031 3.765 1.00 95.69 88 LEU A O 1
ATOM 693 N N . MET A 1 89 ? -4.974 -13.766 2.183 1.00 95.06 89 MET A N 1
ATOM 694 C CA . MET A 1 89 ? -5.029 -12.521 2.959 1.00 95.06 89 MET A CA 1
ATOM 695 C C . MET A 1 89 ? -6.464 -12.075 3.254 1.00 95.06 89 MET A C 1
ATOM 697 O O . MET A 1 89 ? -6.744 -11.640 4.370 1.00 95.06 89 MET A O 1
ATOM 701 N N . LEU A 1 90 ? -7.384 -12.211 2.291 1.00 95.31 90 LEU A N 1
ATOM 702 C CA . LEU A 1 90 ? -8.799 -11.899 2.515 1.00 95.31 90 LEU A CA 1
ATOM 703 C C . LEU A 1 90 ? -9.417 -12.831 3.563 1.00 95.31 90 LEU A C 1
ATOM 705 O O . LEU A 1 90 ? -10.081 -12.358 4.483 1.00 95.31 90 LEU A O 1
ATOM 709 N N . VAL A 1 91 ? -9.154 -14.139 3.464 1.00 95.38 91 VAL A N 1
ATOM 710 C CA . VAL A 1 91 ? -9.618 -15.121 4.458 1.00 95.38 91 VAL A CA 1
ATOM 711 C C . VAL A 1 91 ? -9.075 -14.778 5.843 1.00 95.38 91 VAL A C 1
ATOM 713 O O . VAL A 1 91 ? -9.854 -14.715 6.788 1.00 95.38 91 VAL A O 1
ATOM 716 N N . TYR A 1 92 ? -7.778 -14.475 5.954 1.00 94.62 92 TYR A N 1
ATOM 717 C CA . TYR A 1 92 ? -7.149 -14.061 7.210 1.00 94.62 92 TYR A CA 1
ATOM 718 C C . TYR A 1 92 ? -7.827 -12.835 7.836 1.00 94.62 92 TYR A C 1
ATOM 720 O O . TYR A 1 92 ? -8.116 -12.838 9.035 1.00 94.62 92 TYR A O 1
ATOM 728 N N . GLY A 1 93 ? -8.106 -11.805 7.031 1.00 93.00 93 GLY A N 1
ATOM 729 C CA . GLY A 1 93 ? -8.779 -10.590 7.491 1.00 93.00 93 GLY A CA 1
ATOM 730 C C . GLY A 1 93 ? -10.192 -10.845 8.019 1.00 93.00 93 GLY A C 1
ATOM 731 O O . GLY A 1 93 ? -10.610 -10.200 8.976 1.00 93.00 93 GLY A O 1
ATOM 732 N N . LEU A 1 94 ? -10.909 -11.820 7.453 1.00 94.06 94 LEU A N 1
ATOM 733 C CA . LEU A 1 94 ? -12.234 -12.223 7.932 1.00 94.06 94 LEU A CA 1
ATOM 734 C C . LEU A 1 94 ? -12.152 -13.082 9.202 1.00 94.06 94 LEU A C 1
ATOM 736 O O . LEU A 1 94 ? -12.951 -12.914 10.120 1.00 94.06 94 LEU A O 1
ATOM 740 N N . THR A 1 95 ? -11.179 -13.993 9.288 1.00 93.69 95 THR A N 1
ATOM 741 C CA . THR A 1 95 ? -11.068 -14.927 10.418 1.00 93.69 95 THR A CA 1
ATOM 742 C C . THR A 1 95 ? -10.448 -14.308 11.664 1.00 93.69 95 THR A C 1
ATOM 744 O O . THR A 1 95 ? -10.703 -14.803 12.763 1.00 93.69 95 THR A O 1
ATOM 747 N N . ILE A 1 96 ? -9.663 -13.231 11.538 1.00 94.94 96 ILE A N 1
ATOM 748 C CA . ILE A 1 96 ? -8.949 -12.621 12.672 1.00 94.94 96 ILE A CA 1
ATOM 749 C C . ILE A 1 96 ? -9.896 -12.146 13.784 1.00 94.94 96 ILE A C 1
ATOM 751 O O . ILE A 1 96 ? -9.563 -12.287 14.959 1.00 94.94 96 ILE A O 1
ATOM 755 N N . GLN A 1 97 ? -11.084 -11.644 13.427 1.00 90.69 97 GLN A N 1
ATOM 756 C CA . GLN A 1 97 ? -12.075 -11.155 14.388 1.00 90.69 97 GLN A CA 1
ATOM 757 C C . GLN A 1 97 ? -12.823 -12.294 15.098 1.00 90.69 97 GLN A C 1
ATOM 759 O O . GLN A 1 97 ? -13.205 -12.135 16.253 1.00 90.69 97 GLN A O 1
ATOM 764 N N . THR A 1 98 ? -13.029 -13.439 14.437 1.00 92.12 98 THR A N 1
ATOM 765 C CA . THR A 1 98 ? -13.835 -14.552 14.977 1.00 92.12 98 THR A CA 1
ATOM 766 C C . THR A 1 98 ? -12.992 -15.611 15.686 1.00 92.12 98 THR A C 1
ATOM 768 O O . THR A 1 98 ? -13.337 -16.053 16.776 1.00 92.12 98 THR A O 1
ATOM 771 N N . VAL A 1 99 ? -11.892 -16.040 15.064 1.00 92.12 99 VAL A N 1
ATOM 772 C CA . VAL A 1 99 ? -11.033 -17.138 15.550 1.00 92.12 99 VAL A CA 1
ATOM 773 C C . VAL A 1 99 ? -9.952 -16.618 16.506 1.00 92.12 99 VAL A C 1
ATOM 775 O O . VAL A 1 99 ? -9.437 -17.358 17.343 1.00 92.12 99 VAL A O 1
ATOM 778 N N . GLY A 1 100 ? -9.620 -15.332 16.398 1.00 92.69 100 GLY A N 1
ATOM 779 C CA . GLY A 1 100 ? -8.584 -14.675 17.182 1.00 92.69 100 GLY A CA 1
ATOM 780 C C . GLY A 1 100 ? -7.222 -14.640 16.486 1.00 92.69 100 GLY A C 1
ATOM 781 O O . GLY A 1 100 ? -6.915 -15.420 15.579 1.00 92.69 100 GLY A O 1
ATOM 782 N N . PHE A 1 101 ? -6.385 -13.703 16.938 1.00 92.62 101 PHE A N 1
ATOM 783 C CA . PHE A 1 101 ? -5.108 -13.363 16.305 1.00 92.62 101 PHE A CA 1
ATOM 784 C C . PHE A 1 101 ? -4.153 -14.553 16.177 1.00 92.62 101 PHE A C 1
ATOM 786 O O . PHE A 1 101 ? -3.602 -14.768 15.098 1.00 92.62 101 PHE A O 1
ATOM 793 N N . PHE A 1 102 ? -3.963 -15.322 17.256 1.00 95.31 102 PHE A N 1
ATOM 794 C CA . PHE A 1 102 ? -2.957 -16.385 17.298 1.00 95.31 102 PHE A CA 1
ATOM 795 C C . PHE A 1 102 ? -3.252 -17.475 16.263 1.00 95.31 102 PHE A C 1
ATOM 797 O O . PHE A 1 102 ? -2.440 -17.699 15.370 1.00 95.31 102 PHE A O 1
ATOM 804 N N . LEU A 1 103 ? -4.447 -18.080 16.309 1.00 94.19 103 LEU A N 1
ATOM 805 C CA . LEU A 1 103 ? -4.826 -19.131 15.360 1.00 94.19 103 LEU A CA 1
ATOM 806 C C . LEU A 1 103 ? -4.871 -18.612 13.919 1.00 94.19 103 LEU A C 1
ATOM 808 O O . LEU A 1 103 ? -4.320 -19.259 13.030 1.00 94.19 103 LEU A O 1
ATOM 812 N N . SER A 1 104 ? -5.499 -17.452 13.689 1.00 94.12 104 SER A N 1
ATOM 813 C CA . SER A 1 104 ? -5.634 -16.884 12.342 1.00 94.12 104 SER A CA 1
ATOM 814 C C . SER A 1 104 ? -4.260 -16.637 11.711 1.00 94.12 104 SER A C 1
ATOM 816 O O . SER A 1 104 ? -4.017 -17.011 10.565 1.00 94.12 104 SER A O 1
ATOM 818 N N . THR A 1 105 ? -3.324 -16.075 12.481 1.00 93.69 105 THR A N 1
ATOM 819 C CA . THR A 1 105 ? -1.974 -15.75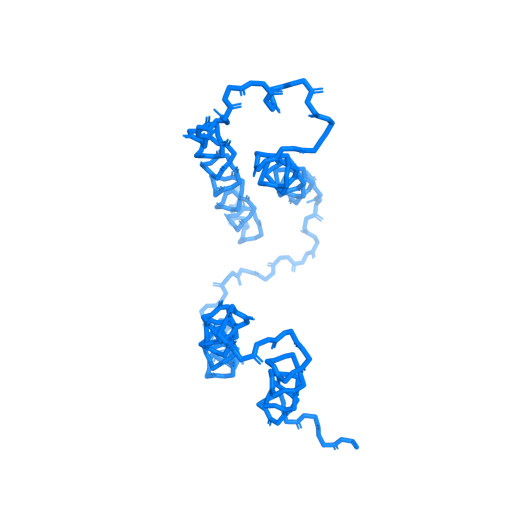7 11.998 1.00 93.69 105 THR A CA 1
ATOM 820 C C . THR A 1 105 ? -1.135 -17.014 11.807 1.00 93.69 105 THR A C 1
ATOM 822 O O . THR A 1 105 ? -0.471 -17.143 10.782 1.00 93.69 105 THR A O 1
ATOM 825 N N . SER A 1 106 ? -1.191 -17.978 12.733 1.00 95.00 106 SER A N 1
ATOM 826 C CA . SER A 1 106 ? -0.488 -19.255 12.567 1.00 95.00 106 SER A CA 1
ATOM 827 C C . SER A 1 106 ? -0.942 -19.990 11.306 1.00 95.00 106 SER A C 1
ATOM 829 O O . SER A 1 106 ? -0.103 -20.469 10.545 1.00 95.00 106 SER A O 1
ATOM 831 N N . LEU A 1 107 ? -2.254 -20.040 11.048 1.00 94.50 107 LEU A N 1
ATOM 832 C CA . LEU A 1 107 ? -2.800 -20.698 9.863 1.00 94.50 107 LEU A CA 1
ATOM 833 C C . LEU A 1 107 ? -2.430 -19.945 8.578 1.00 94.50 107 LEU A C 1
ATOM 835 O O . LEU A 1 107 ? -2.001 -20.566 7.607 1.00 94.50 107 LEU A O 1
ATOM 839 N N . PHE A 1 108 ? -2.546 -18.613 8.589 1.00 95.00 108 PHE A N 1
ATOM 840 C CA . PHE A 1 108 ? -2.145 -17.751 7.478 1.00 95.00 108 PHE A CA 1
ATOM 841 C C . PHE A 1 108 ? -0.676 -17.962 7.098 1.00 95.00 108 PHE A C 1
ATOM 843 O O . PHE A 1 108 ? -0.370 -18.167 5.927 1.00 95.00 108 PHE A O 1
ATOM 850 N N . LEU A 1 109 ? 0.230 -17.975 8.079 1.00 94.00 109 LEU A N 1
ATOM 851 C CA . LEU A 1 109 ? 1.657 -18.177 7.832 1.00 94.00 109 LEU A CA 1
ATOM 852 C C . LEU A 1 109 ? 1.956 -19.592 7.325 1.00 94.00 109 LEU A C 1
ATOM 854 O O . LEU A 1 109 ? 2.705 -19.745 6.362 1.00 94.00 109 LEU A O 1
ATOM 858 N N . LEU A 1 110 ? 1.349 -20.619 7.927 1.00 94.38 110 LEU A N 1
ATOM 859 C CA . LEU A 1 110 ? 1.565 -22.013 7.534 1.00 94.38 110 LEU A CA 1
ATOM 860 C C . LEU A 1 110 ? 1.100 -22.266 6.095 1.00 94.38 110 LEU A C 1
ATOM 862 O O . LEU A 1 110 ? 1.843 -22.824 5.286 1.00 94.38 110 LEU A O 1
ATOM 866 N N . ILE A 1 111 ? -0.110 -21.817 5.757 1.00 94.50 111 ILE A N 1
ATOM 867 C CA . ILE A 1 111 ? -0.663 -21.956 4.408 1.00 94.50 111 ILE A CA 1
ATOM 868 C C . ILE A 1 111 ? 0.109 -21.069 3.423 1.00 94.50 111 ILE A C 1
ATOM 870 O O . ILE A 1 111 ? 0.440 -21.519 2.330 1.00 94.50 111 ILE A O 1
ATOM 874 N N . GLY A 1 112 ? 0.459 -19.840 3.808 1.00 93.69 112 GLY A N 1
ATOM 875 C CA . GLY A 1 112 ? 1.255 -18.928 2.986 1.00 93.69 112 GLY A CA 1
ATOM 876 C C . GLY A 1 112 ? 2.608 -19.525 2.592 1.00 93.69 112 GLY A C 1
ATOM 877 O O . GLY A 1 112 ? 2.969 -19.499 1.415 1.00 93.69 112 GLY A O 1
ATOM 878 N N . TYR A 1 113 ? 3.313 -20.144 3.544 1.00 92.38 113 TYR A N 1
ATOM 879 C CA . TYR A 1 113 ? 4.579 -20.838 3.290 1.00 92.38 113 TYR A CA 1
ATOM 880 C C . TYR A 1 113 ? 4.404 -22.022 2.328 1.00 92.38 113 TYR A C 1
ATOM 882 O O . TYR A 1 113 ? 5.161 -22.168 1.366 1.00 92.38 113 TYR A O 1
ATOM 890 N N . LEU A 1 114 ? 3.345 -22.821 2.521 1.00 91.44 114 LEU A N 1
ATOM 891 C CA . LEU A 1 114 ? 2.994 -23.921 1.616 1.00 91.44 114 LEU A CA 1
ATOM 892 C C . LEU A 1 114 ? 2.730 -23.439 0.181 1.00 91.44 114 LEU A C 1
ATOM 894 O O . LEU A 1 114 ? 3.172 -24.091 -0.764 1.00 91.44 114 LEU A O 1
ATOM 898 N N . ILE A 1 115 ? 2.045 -22.304 0.008 1.00 91.12 115 ILE A N 1
ATOM 899 C CA . ILE A 1 115 ? 1.730 -21.722 -1.310 1.00 91.12 115 ILE A CA 1
ATOM 900 C C . ILE A 1 115 ? 2.976 -21.165 -1.991 1.00 91.12 115 ILE A C 1
ATOM 902 O O . ILE A 1 115 ? 3.144 -21.330 -3.203 1.00 91.12 115 ILE A O 1
ATOM 906 N N . LEU A 1 116 ? 3.861 -20.513 -1.230 1.00 89.62 116 LEU A N 1
ATOM 907 C CA . LEU A 1 116 ? 5.143 -20.048 -1.757 1.00 89.62 116 LEU A CA 1
ATOM 908 C C . LEU A 1 116 ? 5.995 -21.222 -2.243 1.00 89.62 116 LEU A C 1
ATOM 910 O O . LEU A 1 116 ? 6.779 -21.057 -3.178 1.00 89.62 116 LEU A O 1
ATOM 914 N N . GLY A 1 117 ? 5.794 -22.412 -1.672 1.00 83.06 117 GLY A N 1
ATOM 915 C CA . GLY A 1 117 ? 6.520 -23.614 -2.053 1.00 83.06 117 GLY A CA 1
ATOM 916 C C . GLY A 1 117 ? 7.999 -23.536 -1.687 1.00 83.06 117 GLY A C 1
ATOM 917 O O . GLY A 1 117 ? 8.797 -24.294 -2.241 1.00 83.06 117 GLY A O 1
ATOM 918 N N . GLU A 1 118 ? 8.373 -22.638 -0.768 1.00 72.62 118 GLU A N 1
ATOM 919 C CA . GLU A 1 118 ? 9.674 -22.698 -0.117 1.00 72.62 118 GLU A CA 1
ATOM 920 C C . GLU A 1 118 ? 9.687 -23.979 0.721 1.00 72.62 118 GLU A C 1
ATOM 922 O O . GLU A 1 118 ? 9.139 -24.059 1.808 1.00 72.62 118 GLU A O 1
ATOM 927 N N . ARG A 1 119 ? 10.232 -25.053 0.149 1.00 62.47 119 ARG A N 1
ATOM 928 C CA . ARG A 1 119 ? 10.626 -26.250 0.887 1.00 62.47 119 ARG A CA 1
ATOM 929 C C . ARG A 1 119 ? 12.114 -26.111 1.171 1.00 62.47 119 ARG A C 1
ATOM 931 O O . ARG A 1 119 ? 12.934 -26.619 0.409 1.00 62.47 119 ARG A O 1
ATOM 938 N N . ARG A 1 120 ? 12.452 -25.344 2.202 1.00 57.25 120 ARG A N 1
ATOM 939 C CA . ARG A 1 120 ? 13.731 -25.487 2.900 1.00 57.25 120 ARG A CA 1
ATOM 940 C C . ARG A 1 120 ? 13.483 -26.176 4.226 1.00 57.25 120 ARG A C 1
ATOM 942 O O . ARG A 1 120 ? 12.445 -25.850 4.848 1.00 57.25 120 ARG A O 1
#